Protein AF-A0A397ISZ3-F1 (afdb_monomer_lite)

InterPro domains:
  IPR044886 Folliculin, DENN domain, C-terminal superfamily [G3DSA:1.10.10.1730] (21-110)

pLDDT: mean 73.92, std 20.38, range [35.25, 97.75]

Structure (mmCIF, N/CA/C/O backbone):
data_AF-A0A397ISZ3-F1
#
_entry.id   AF-A0A397ISZ3-F1
#
loop_
_atom_site.group_PDB
_atom_site.id
_atom_site.type_symbol
_atom_site.label_atom_id
_atom_site.label_alt_id
_atom_site.label_comp_id
_atom_site.label_asym_id
_atom_site.label_entity_id
_atom_site.label_seq_id
_atom_site.pdbx_PDB_ins_code
_atom_site.Cartn_x
_atom_site.Cartn_y
_atom_site.Cartn_z
_atom_site.occupancy
_atom_site.B_iso_or_equiv
_atom_site.auth_seq_id
_atom_site.auth_comp_id
_atom_site.auth_asym_id
_atom_site.auth_atom_id
_atom_site.pdbx_PDB_model_num
ATOM 1 N N . MET A 1 1 ? -55.281 -3.971 6.036 1.00 38.59 1 MET A N 1
ATOM 2 C CA . MET A 1 1 ? -54.597 -5.094 5.362 1.00 38.59 1 MET A CA 1
ATOM 3 C C . MET A 1 1 ? -53.329 -4.557 4.728 1.00 38.59 1 MET A C 1
ATOM 5 O O . MET A 1 1 ? -53.348 -3.435 4.245 1.00 38.59 1 MET A O 1
ATOM 9 N N . GLN A 1 2 ? -52.260 -5.335 4.876 1.00 37.44 2 GLN A N 1
ATOM 10 C CA . GLN A 1 2 ? -50.838 -5.090 4.626 1.00 37.44 2 GLN A CA 1
ATOM 11 C C . GLN A 1 2 ? -50.484 -4.135 3.465 1.00 37.44 2 GLN A C 1
ATOM 13 O O . GLN A 1 2 ? -50.902 -4.351 2.331 1.00 37.44 2 GLN A O 1
ATOM 18 N N . PHE A 1 3 ? -49.626 -3.147 3.748 1.00 36.72 3 PHE A N 1
ATOM 19 C CA . PHE A 1 3 ? -48.780 -2.494 2.746 1.00 36.72 3 PHE A CA 1
ATOM 20 C C . PHE A 1 3 ? -47.692 -3.493 2.334 1.00 36.72 3 PHE A C 1
ATOM 22 O O . PHE A 1 3 ? -46.783 -3.769 3.114 1.00 36.72 3 PHE A O 1
ATOM 29 N N . GLY A 1 4 ? -47.816 -4.081 1.146 1.00 36.22 4 GLY A N 1
ATOM 30 C CA . GLY A 1 4 ? -46.755 -4.880 0.542 1.00 36.22 4 GLY A CA 1
ATOM 31 C C . GLY A 1 4 ? -45.803 -3.955 -0.200 1.00 36.22 4 GLY A C 1
ATOM 32 O O . GLY A 1 4 ? -46.075 -3.587 -1.337 1.00 36.22 4 GLY A O 1
ATOM 33 N N . ILE A 1 5 ? -44.717 -3.541 0.452 1.00 47.22 5 ILE A N 1
ATOM 34 C CA . ILE A 1 5 ? -43.547 -3.043 -0.270 1.00 47.22 5 ILE A CA 1
ATOM 35 C C . ILE A 1 5 ? -42.919 -4.299 -0.865 1.00 47.22 5 ILE A C 1
ATOM 37 O O . ILE A 1 5 ? -42.358 -5.110 -0.131 1.00 47.22 5 ILE A O 1
ATOM 41 N N . GLU A 1 6 ? -43.108 -4.511 -2.165 1.00 44.56 6 GLU A N 1
ATOM 42 C CA . GLU A 1 6 ? -42.338 -5.510 -2.894 1.00 44.56 6 GLU A CA 1
ATOM 43 C C . GLU A 1 6 ? -40.865 -5.139 -2.734 1.00 44.56 6 GLU A C 1
ATOM 45 O O . GLU A 1 6 ? -40.421 -4.079 -3.180 1.00 44.56 6 GLU A O 1
ATOM 50 N N . GLU A 1 7 ? -40.124 -5.994 -2.032 1.00 43.06 7 GLU A N 1
ATOM 51 C CA . GLU A 1 7 ? -38.672 -5.987 -2.039 1.00 43.06 7 GLU A CA 1
ATOM 52 C C . GLU A 1 7 ? -38.243 -6.221 -3.486 1.00 43.06 7 GLU A C 1
ATOM 54 O O . GLU A 1 7 ? -38.132 -7.349 -3.966 1.00 43.06 7 GLU A O 1
ATOM 59 N N . SER A 1 8 ? -38.059 -5.129 -4.223 1.00 47.69 8 SER A N 1
ATOM 60 C CA . SER A 1 8 ? -37.359 -5.145 -5.491 1.00 47.69 8 SER A CA 1
ATOM 61 C C . SER A 1 8 ? -35.946 -5.626 -5.191 1.00 47.69 8 SER A C 1
ATOM 63 O O . SER A 1 8 ? -35.087 -4.850 -4.769 1.00 47.69 8 SER A O 1
ATOM 65 N N . ASN A 1 9 ? -35.747 -6.933 -5.356 1.00 40.59 9 ASN A N 1
ATOM 66 C CA . ASN A 1 9 ? -34.454 -7.579 -5.441 1.00 40.59 9 ASN A CA 1
ATOM 67 C C . ASN A 1 9 ? -33.672 -6.847 -6.526 1.00 40.59 9 ASN A C 1
ATOM 69 O O . ASN A 1 9 ? -33.874 -7.071 -7.718 1.00 40.59 9 ASN A O 1
ATOM 73 N N . ILE A 1 10 ? -32.814 -5.919 -6.108 1.00 45.22 10 ILE A N 1
ATOM 74 C CA . ILE A 1 10 ? -31.807 -5.338 -6.981 1.00 45.22 10 ILE A CA 1
ATOM 75 C C . ILE A 1 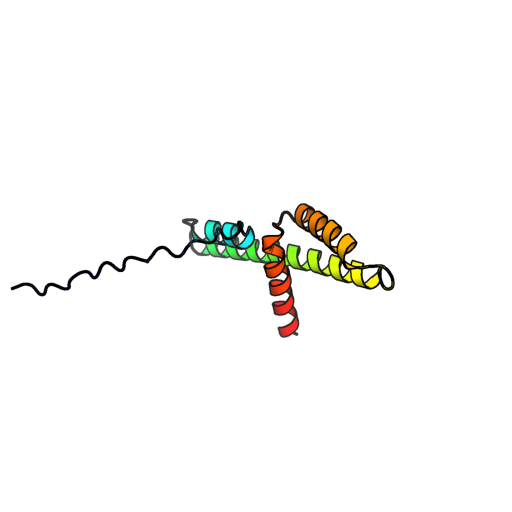10 ? -30.822 -6.476 -7.231 1.00 45.22 10 ILE A C 1
ATOM 77 O O . ILE A 1 10 ? -29.850 -6.659 -6.499 1.00 45.22 10 ILE A O 1
ATOM 81 N N . GLU A 1 11 ? -31.122 -7.290 -8.243 1.00 35.25 11 GLU A N 1
ATOM 82 C CA . GLU A 1 11 ? -30.130 -8.114 -8.908 1.00 35.25 11 GLU A CA 1
ATOM 83 C C . GLU A 1 11 ? -29.035 -7.158 -9.362 1.00 35.25 11 GLU A C 1
ATOM 85 O O . GLU A 1 11 ? -29.173 -6.413 -10.334 1.00 35.25 11 GLU A O 1
ATOM 90 N N . ILE A 1 12 ? -27.941 -7.135 -8.604 1.00 49.62 12 ILE A N 1
ATOM 91 C CA . ILE A 1 12 ? -26.699 -6.529 -9.049 1.00 49.62 12 ILE A CA 1
ATOM 92 C C . ILE A 1 12 ? -26.235 -7.414 -10.202 1.00 49.62 12 ILE A C 1
ATOM 94 O O . ILE A 1 12 ? -25.538 -8.410 -10.004 1.00 49.62 12 ILE A O 1
ATOM 98 N N . VAL A 1 13 ? -26.712 -7.062 -11.400 1.00 42.94 13 VAL A N 1
ATOM 99 C CA . VAL A 1 13 ? -26.269 -7.567 -12.695 1.00 42.94 13 VAL A CA 1
ATOM 100 C C . VAL A 1 13 ? -24.767 -7.729 -12.610 1.00 42.94 13 VAL A C 1
ATOM 102 O O . VAL A 1 13 ? -24.072 -6.781 -12.241 1.00 42.94 13 VAL A O 1
ATOM 105 N N . GLY A 1 14 ? -24.303 -8.947 -12.895 1.00 39.91 14 GLY A N 1
ATOM 106 C CA . GLY A 1 14 ? -22.904 -9.331 -12.874 1.00 39.91 14 GLY A CA 1
ATOM 107 C C . GLY A 1 14 ? -22.067 -8.333 -13.657 1.00 39.91 14 GLY A C 1
ATOM 108 O O . GLY A 1 14 ? -21.853 -8.478 -14.858 1.00 39.91 14 GLY A O 1
ATOM 109 N N . VAL A 1 15 ? -21.568 -7.319 -12.952 1.00 39.34 15 VAL A N 1
ATOM 110 C CA . VAL A 1 15 ? -20.411 -6.554 -13.368 1.00 39.34 15 VAL A CA 1
ATOM 111 C C . VAL A 1 15 ? -19.360 -7.628 -13.515 1.00 39.34 15 VAL A C 1
ATOM 113 O O . VAL A 1 15 ? -18.983 -8.248 -12.517 1.00 39.34 15 VAL A O 1
ATOM 116 N N . ASN A 1 16 ? -18.972 -7.912 -14.761 1.00 39.75 16 ASN A N 1
ATOM 117 C CA . ASN A 1 16 ? -17.733 -8.601 -15.062 1.00 39.75 16 ASN A CA 1
ATOM 118 C C . ASN A 1 16 ? -16.697 -7.936 -14.169 1.00 39.75 16 ASN A C 1
ATOM 120 O O . ASN A 1 16 ? -16.253 -6.822 -14.453 1.00 39.75 16 ASN A O 1
ATOM 124 N N . ARG A 1 17 ? -16.393 -8.572 -13.033 1.00 44.44 17 ARG A N 1
ATOM 125 C CA . ARG A 1 17 ? -15.277 -8.203 -12.192 1.00 44.44 17 ARG A CA 1
ATOM 126 C C . ARG A 1 17 ? -14.107 -8.564 -13.078 1.00 44.44 17 ARG A C 1
ATOM 128 O O . ARG A 1 17 ? -13.603 -9.678 -13.002 1.00 44.44 17 ARG A O 1
ATOM 135 N N . THR A 1 18 ? -13.738 -7.660 -13.987 1.00 43.16 18 THR A N 1
ATOM 136 C CA . THR A 1 18 ? -12.370 -7.554 -14.461 1.00 43.16 18 THR A CA 1
ATOM 137 C C . THR A 1 18 ? -11.574 -7.707 -13.193 1.00 43.16 18 THR A C 1
ATOM 139 O O . THR A 1 18 ? -11.717 -6.885 -12.286 1.00 43.16 18 THR A O 1
ATOM 142 N N . THR A 1 19 ? -10.935 -8.861 -13.058 1.00 43.03 19 THR A N 1
ATOM 143 C CA . THR A 1 19 ? -10.129 -9.225 -11.910 1.00 43.03 19 THR A CA 1
ATOM 144 C C . THR A 1 19 ? -9.109 -8.114 -11.805 1.00 43.03 19 THR A C 1
ATOM 146 O O .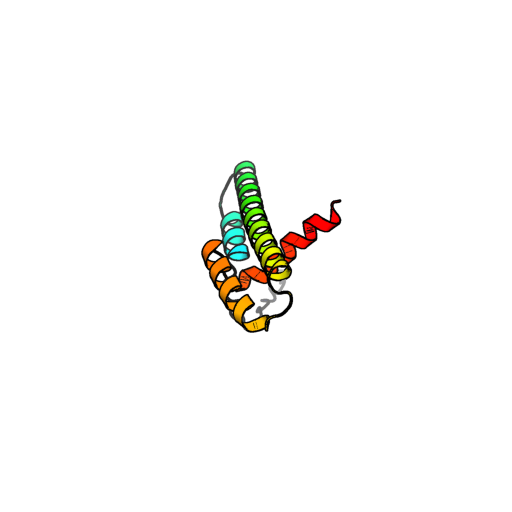 THR A 1 19 ? -8.141 -8.098 -12.562 1.00 43.03 19 THR A O 1
ATOM 149 N N . PHE A 1 20 ? -9.404 -7.105 -10.984 1.00 50.50 20 PHE A N 1
ATOM 150 C CA . PHE A 1 20 ? -8.465 -6.045 -10.698 1.00 50.50 20 PHE A CA 1
ATOM 151 C C . PHE A 1 20 ? -7.273 -6.788 -10.130 1.00 50.50 20 PHE A C 1
ATOM 153 O O . PHE A 1 20 ? -7.408 -7.491 -9.127 1.00 50.50 20 PHE A O 1
ATOM 160 N N . SER A 1 21 ? -6.154 -6.743 -10.849 1.00 56.69 21 SER A N 1
ATOM 161 C CA . SER A 1 21 ? -4.928 -7.352 -10.370 1.00 56.69 21 SER A CA 1
ATOM 162 C C . SER A 1 21 ? -4.696 -6.852 -8.940 1.00 56.69 21 SER A C 1
ATOM 164 O O . SER A 1 21 ? -4.830 -5.644 -8.715 1.00 56.69 21 SER A O 1
ATOM 166 N N . PRO A 1 22 ? -4.433 -7.752 -7.977 1.00 68.69 22 PRO A N 1
ATOM 167 C CA . PRO A 1 22 ? -4.466 -7.422 -6.557 1.00 68.69 22 PRO A CA 1
ATOM 168 C C . PRO A 1 22 ? -3.561 -6.224 -6.274 1.00 68.69 22 PRO A C 1
ATOM 170 O O . PRO A 1 22 ? -2.384 -6.209 -6.652 1.00 68.69 22 PRO A O 1
ATOM 173 N N . ASN A 1 23 ? -4.147 -5.189 -5.681 1.00 80.25 23 ASN A N 1
ATOM 174 C CA . ASN A 1 23 ? -3.475 -3.943 -5.358 1.00 80.25 23 ASN A CA 1
ATOM 175 C C . ASN A 1 23 ? -3.168 -3.979 -3.863 1.00 80.25 23 ASN A C 1
ATOM 177 O O . ASN A 1 23 ? -4.079 -3.883 -3.039 1.00 80.25 23 ASN A O 1
ATOM 181 N N . LEU A 1 24 ? -1.889 -4.130 -3.518 1.00 89.31 24 LEU A N 1
ATOM 182 C CA . LEU A 1 24 ? -1.469 -4.365 -2.141 1.00 89.31 24 LEU A CA 1
ATOM 183 C C . LEU A 1 24 ? -1.881 -3.206 -1.230 1.00 89.31 24 LEU A C 1
ATOM 185 O O . LEU A 1 24 ? -2.203 -3.434 -0.068 1.00 89.31 24 LEU A O 1
ATOM 189 N N . TYR A 1 25 ? -1.894 -1.969 -1.739 1.00 91.88 25 TYR A N 1
ATOM 190 C CA . TYR A 1 25 ? -2.350 -0.811 -0.967 1.00 91.88 25 TYR A CA 1
ATOM 191 C C . TYR A 1 25 ? -3.820 -0.946 -0.564 1.00 91.88 25 TYR A C 1
ATOM 193 O O . TYR A 1 25 ? -4.161 -0.752 0.603 1.00 91.88 25 TYR A O 1
ATOM 201 N N . ILE A 1 26 ? -4.688 -1.257 -1.529 1.00 90.88 26 ILE A N 1
ATOM 202 C CA . ILE A 1 26 ? -6.131 -1.386 -1.306 1.00 90.88 26 ILE A CA 1
ATOM 203 C C . ILE A 1 26 ? -6.435 -2.609 -0.444 1.00 90.88 26 ILE A C 1
ATOM 205 O O . ILE A 1 26 ? -7.264 -2.507 0.459 1.00 90.88 26 ILE A O 1
ATOM 209 N N . ASP A 1 27 ? -5.740 -3.721 -0.672 1.00 91.44 27 ASP A N 1
ATOM 210 C CA . ASP A 1 27 ? -5.919 -4.950 0.099 1.00 91.44 27 ASP A CA 1
ATOM 211 C C . ASP A 1 27 ? -5.546 -4.721 1.570 1.00 91.44 27 ASP A C 1
ATOM 213 O O . ASP A 1 27 ? -6.377 -4.930 2.452 1.00 91.44 27 ASP A O 1
ATOM 217 N N . GLN A 1 28 ? -4.361 -4.161 1.839 1.00 92.75 28 GLN A N 1
ATOM 218 C CA . GLN A 1 28 ? -3.920 -3.833 3.200 1.00 92.75 28 GLN A CA 1
ATOM 219 C C . GLN A 1 28 ? -4.843 -2.822 3.890 1.00 92.75 28 GLN A C 1
ATOM 221 O O . GLN A 1 28 ? -5.153 -2.969 5.072 1.00 92.75 28 GLN A O 1
ATOM 226 N N . LEU A 1 29 ? -5.309 -1.796 3.170 1.00 94.06 29 LEU A N 1
ATOM 227 C CA . LEU A 1 29 ? -6.257 -0.832 3.727 1.00 94.06 29 LEU A CA 1
ATOM 228 C C . LEU A 1 29 ? -7.600 -1.499 4.051 1.00 94.06 29 LEU A C 1
ATOM 230 O O . LEU A 1 29 ? -8.173 -1.240 5.107 1.00 94.06 29 LEU A O 1
ATOM 234 N N . SER A 1 30 ? -8.099 -2.361 3.163 1.00 93.19 30 SER A N 1
ATOM 235 C CA . SER A 1 30 ? -9.339 -3.108 3.380 1.00 93.19 30 SER A CA 1
ATOM 236 C C . SER A 1 30 ? -9.227 -4.032 4.588 1.00 93.19 30 SER A C 1
ATOM 238 O O . SER A 1 30 ? -10.164 -4.098 5.380 1.00 93.19 30 SER A O 1
ATOM 240 N N . GLU A 1 31 ? -8.096 -4.716 4.750 1.00 94.00 31 GLU A N 1
ATOM 241 C CA . GLU A 1 31 ? -7.819 -5.562 5.909 1.00 94.00 31 GLU A CA 1
ATOM 242 C C . GLU A 1 31 ? -7.825 -4.756 7.205 1.00 94.00 31 GLU A C 1
ATOM 244 O O . GLU A 1 31 ? -8.538 -5.138 8.128 1.00 94.00 31 GLU A O 1
ATOM 249 N N . ILE A 1 32 ? -7.135 -3.607 7.254 1.00 94.38 32 ILE A N 1
ATOM 250 C CA . ILE A 1 32 ? -7.131 -2.718 8.431 1.00 94.38 32 ILE A CA 1
ATOM 251 C C . ILE A 1 32 ? -8.552 -2.286 8.801 1.00 94.38 32 ILE A C 1
ATOM 253 O O . ILE A 1 32 ? -8.922 -2.327 9.970 1.00 94.38 32 ILE A O 1
ATOM 257 N N . LEU A 1 33 ? -9.359 -1.892 7.813 1.00 92.38 33 LEU A N 1
ATOM 258 C CA . LEU A 1 33 ? -10.732 -1.429 8.037 1.00 92.38 33 LEU A CA 1
ATOM 259 C C . LEU A 1 33 ? -11.696 -2.547 8.463 1.00 92.38 33 LEU A C 1
ATOM 261 O O . LEU A 1 33 ? -12.764 -2.250 8.991 1.00 92.38 33 LEU A O 1
ATOM 265 N N . LYS A 1 34 ? -11.342 -3.814 8.227 1.00 94.75 34 LYS A N 1
ATOM 266 C CA . LYS A 1 34 ? -12.101 -4.988 8.684 1.00 94.75 34 LYS A CA 1
ATOM 267 C C . LYS A 1 34 ? -11.700 -5.448 10.083 1.00 94.75 34 LYS A C 1
ATOM 269 O O . LYS A 1 34 ? -12.357 -6.337 10.620 1.00 94.75 34 LYS A O 1
ATOM 274 N N . LEU A 1 35 ? -10.625 -4.901 10.654 1.00 92.38 35 LEU A N 1
ATOM 275 C CA . LEU A 1 35 ? -10.218 -5.248 12.008 1.00 92.38 35 LEU A CA 1
ATOM 276 C C . LEU A 1 35 ? -11.273 -4.745 12.995 1.00 92.38 35 LEU A C 1
ATOM 278 O O . LEU A 1 35 ? -11.614 -3.564 13.008 1.00 92.38 35 LEU A O 1
ATOM 282 N N . ASP A 1 36 ? -11.745 -5.643 13.852 1.00 95.44 36 ASP A N 1
ATOM 283 C CA . ASP A 1 36 ? -12.615 -5.297 14.973 1.00 95.44 36 ASP A CA 1
ATOM 284 C C . ASP A 1 36 ? -11.762 -4.717 16.112 1.00 95.44 36 ASP A C 1
ATOM 286 O O . ASP A 1 36 ? -11.356 -5.410 17.047 1.00 95.44 36 ASP A O 1
ATOM 290 N N . LEU A 1 37 ? -11.368 -3.451 15.956 1.00 93.94 37 LEU A N 1
ATOM 291 C CA . LEU A 1 37 ? -10.514 -2.727 16.893 1.00 93.94 37 LEU A CA 1
ATOM 292 C C . LEU A 1 37 ? -11.250 -1.529 17.503 1.00 93.94 37 LEU A C 1
ATOM 294 O O . LEU A 1 37 ? -12.004 -0.847 16.806 1.00 93.94 37 LEU A O 1
ATOM 298 N N . PRO A 1 38 ? -10.943 -1.182 18.768 1.00 97.75 38 PRO A N 1
ATOM 299 C CA . PRO A 1 38 ? -11.269 0.125 19.324 1.00 97.75 38 PRO A CA 1
ATOM 300 C C . PRO A 1 38 ? -10.801 1.255 18.404 1.00 97.75 38 PRO A C 1
ATOM 302 O O . PRO A 1 38 ? -9.743 1.161 17.771 1.00 97.75 38 PRO A O 1
ATOM 305 N N . VAL A 1 39 ? -11.566 2.345 18.362 1.00 94.94 39 VAL A N 1
ATOM 306 C CA . VAL A 1 39 ? -11.353 3.444 17.410 1.00 94.94 39 VAL A CA 1
ATOM 307 C C . VAL A 1 39 ? -9.948 4.046 17.507 1.00 94.94 39 VAL A C 1
ATOM 309 O O . VAL A 1 39 ? -9.344 4.372 16.487 1.00 94.94 39 VAL A O 1
ATOM 312 N N . GLU A 1 40 ? -9.373 4.140 18.706 1.00 96.25 40 GLU A N 1
ATOM 313 C CA . GLU A 1 40 ? -8.013 4.638 18.916 1.00 96.25 40 GLU A CA 1
ATOM 314 C C . GLU A 1 40 ? -6.964 3.718 18.279 1.00 96.25 40 GLU A C 1
ATOM 316 O O . GLU A 1 40 ? -6.019 4.198 17.648 1.00 96.25 40 GLU A O 1
ATOM 321 N N . LEU A 1 41 ? -7.140 2.399 18.402 1.00 96.62 41 LEU A N 1
ATOM 322 C CA . LEU A 1 41 ? -6.236 1.405 17.821 1.00 96.62 41 LEU A CA 1
ATOM 323 C C . LEU A 1 41 ? -6.380 1.344 16.298 1.00 96.62 41 LEU A C 1
ATOM 325 O O . LEU A 1 41 ? -5.369 1.295 15.597 1.00 96.62 41 LEU A O 1
ATOM 329 N N . LEU A 1 42 ? -7.607 1.430 15.778 1.00 96.00 42 LEU A N 1
ATOM 330 C CA . LEU A 1 42 ? -7.853 1.540 14.340 1.00 96.00 42 LEU A CA 1
ATOM 331 C C . LEU A 1 42 ? -7.190 2.801 13.759 1.00 96.00 42 LEU A C 1
ATOM 333 O O . LEU A 1 42 ? -6.497 2.731 12.744 1.00 96.00 42 LEU A O 1
ATOM 337 N N . ASN A 1 43 ? -7.327 3.946 14.432 1.00 96.25 43 ASN A N 1
ATOM 338 C CA . ASN A 1 43 ? -6.680 5.192 14.021 1.00 96.25 43 ASN A CA 1
ATOM 339 C C . ASN A 1 43 ? -5.150 5.076 14.019 1.00 96.25 43 ASN A C 1
ATOM 341 O O . ASN A 1 43 ? -4.508 5.540 13.075 1.00 96.25 43 ASN A O 1
ATOM 345 N N . MET A 1 44 ? -4.559 4.428 15.028 1.00 97.31 44 MET A N 1
ATOM 346 C CA . MET A 1 44 ? -3.118 4.157 15.044 1.00 97.31 44 MET A CA 1
ATOM 347 C C . MET A 1 44 ? -2.686 3.296 13.851 1.00 97.31 44 MET A C 1
ATOM 349 O O . MET A 1 44 ? -1.717 3.647 13.176 1.00 97.31 44 MET A O 1
ATOM 353 N N . GLN A 1 45 ? -3.420 2.224 13.535 1.00 96.88 45 GLN A N 1
ATOM 354 C CA . GLN A 1 45 ? -3.135 1.381 12.365 1.00 96.88 45 GLN A CA 1
ATOM 355 C C . GLN A 1 45 ? -3.201 2.179 11.057 1.00 96.88 45 GLN A C 1
ATOM 357 O O . GLN A 1 45 ? -2.304 2.073 10.220 1.00 96.88 45 GLN A O 1
ATOM 362 N N . LEU A 1 46 ? -4.204 3.047 10.899 1.00 96.06 46 LEU A N 1
ATOM 363 C CA . LEU A 1 46 ? -4.335 3.914 9.724 1.00 96.06 46 LEU A CA 1
ATOM 364 C C . LEU A 1 46 ? -3.183 4.925 9.600 1.00 96.06 46 LEU A C 1
ATOM 366 O O . LEU A 1 46 ? -2.717 5.195 8.489 1.00 96.06 46 LEU A O 1
ATOM 370 N N . VAL A 1 47 ? -2.695 5.477 10.717 1.00 96.38 47 VAL A N 1
ATOM 371 C CA . VAL A 1 47 ? -1.519 6.363 10.729 1.00 96.38 47 VAL A CA 1
ATOM 372 C C . VAL A 1 47 ? -0.264 5.600 10.308 1.00 96.38 47 VAL A C 1
ATOM 374 O O . VAL A 1 47 ? 0.422 6.048 9.388 1.00 96.38 47 VAL A O 1
ATOM 377 N N . ILE A 1 48 ? -0.004 4.432 10.902 1.00 96.06 48 ILE A N 1
ATOM 378 C CA . ILE A 1 48 ? 1.150 3.582 10.566 1.00 96.06 48 ILE A CA 1
ATOM 379 C C . ILE A 1 48 ? 1.118 3.206 9.081 1.00 96.06 48 ILE A C 1
ATOM 381 O O . ILE A 1 48 ? 2.104 3.399 8.366 1.00 96.06 48 ILE A O 1
ATOM 385 N N . PHE A 1 49 ? -0.031 2.742 8.587 1.00 95.81 49 PHE A N 1
ATOM 386 C CA . PHE A 1 49 ? -0.239 2.414 7.178 1.00 95.81 49 PHE A CA 1
ATOM 387 C C . PHE A 1 49 ? 0.092 3.599 6.264 1.00 95.81 49 PHE A C 1
ATOM 389 O O . PHE A 1 49 ? 0.870 3.480 5.310 1.00 95.81 49 PHE A O 1
ATOM 396 N N . LYS A 1 50 ? -0.447 4.781 6.579 1.00 93.88 50 LYS A N 1
ATOM 397 C CA . LYS A 1 50 ? -0.197 6.004 5.812 1.00 93.88 50 LYS A CA 1
ATOM 398 C C . LYS A 1 50 ? 1.285 6.378 5.803 1.00 93.88 50 LYS A C 1
ATOM 400 O O . LYS A 1 50 ? 1.791 6.801 4.760 1.00 93.88 50 LYS A O 1
ATOM 405 N N . GLU A 1 51 ? 1.985 6.253 6.926 1.00 93.88 51 GLU A N 1
ATOM 406 C CA . GLU A 1 51 ? 3.416 6.555 7.027 1.00 93.88 51 GLU A CA 1
ATOM 407 C C . GLU A 1 51 ? 4.271 5.584 6.213 1.00 93.88 51 GLU A C 1
ATOM 409 O O . GLU A 1 51 ? 5.140 6.029 5.455 1.00 93.88 51 GLU A O 1
ATOM 414 N N . GLN A 1 52 ? 3.983 4.283 6.289 1.00 94.12 52 GLN A N 1
ATOM 415 C CA . GLN A 1 52 ? 4.666 3.254 5.505 1.00 94.12 52 GLN A CA 1
ATOM 416 C C . GLN A 1 52 ? 4.537 3.519 4.003 1.00 94.12 52 GLN A C 1
ATOM 418 O O . GLN A 1 52 ? 5.542 3.581 3.289 1.00 94.12 52 GLN A O 1
ATOM 423 N N . TRP A 1 53 ? 3.319 3.755 3.516 1.00 94.19 53 TRP A N 1
ATOM 424 C CA . TRP A 1 53 ? 3.079 4.026 2.097 1.00 94.19 53 TRP A CA 1
ATOM 425 C C . TRP A 1 53 ? 3.619 5.383 1.644 1.00 94.19 53 TRP A C 1
ATOM 427 O O . TRP A 1 53 ? 4.150 5.503 0.539 1.00 94.19 53 TRP A O 1
ATOM 437 N N . SER A 1 54 ? 3.610 6.386 2.523 1.00 92.06 54 SER A N 1
ATOM 438 C CA . SER A 1 54 ? 4.292 7.658 2.264 1.00 92.06 54 SER A CA 1
ATOM 439 C C . SER A 1 54 ? 5.812 7.490 2.167 1.00 92.06 54 SER A C 1
ATOM 441 O O . SER A 1 54 ? 6.457 8.174 1.372 1.00 92.06 54 SER A O 1
ATOM 443 N N . SER A 1 55 ? 6.408 6.605 2.970 1.00 92.75 55 SER A N 1
ATOM 444 C CA . SER A 1 55 ? 7.839 6.290 2.910 1.00 92.75 55 SER A CA 1
ATOM 445 C C . SER A 1 55 ? 8.198 5.580 1.604 1.00 92.75 55 SER A C 1
ATOM 447 O O . SER A 1 55 ? 9.132 6.006 0.922 1.00 92.75 55 SER A O 1
ATOM 449 N N . LYS A 1 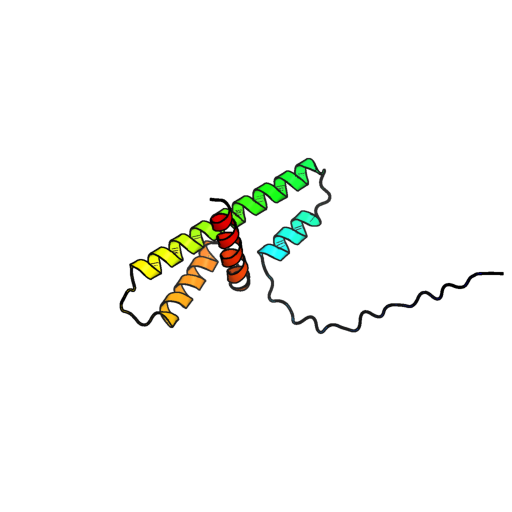56 ? 7.410 4.575 1.200 1.00 92.38 56 LYS A N 1
ATOM 450 C CA . LYS A 1 56 ? 7.561 3.880 -0.091 1.00 92.38 56 LYS A CA 1
ATOM 451 C C . LYS A 1 56 ? 7.479 4.857 -1.267 1.00 92.38 56 LYS A C 1
ATOM 453 O O . LYS A 1 56 ? 8.369 4.865 -2.111 1.00 92.38 56 LYS A O 1
ATOM 458 N N . ALA A 1 57 ? 6.493 5.758 -1.269 1.00 90.56 57 ALA A N 1
ATOM 459 C CA . ALA A 1 57 ? 6.348 6.779 -2.310 1.00 90.56 57 ALA A CA 1
ATOM 460 C C . ALA A 1 57 ? 7.565 7.721 -2.396 1.00 90.56 57 ALA A C 1
ATOM 462 O O . ALA A 1 57 ? 8.036 8.029 -3.490 1.00 90.56 57 ALA A O 1
ATOM 463 N N . LYS A 1 58 ? 8.129 8.148 -1.253 1.00 89.62 58 LYS A N 1
ATOM 464 C CA . LYS A 1 58 ? 9.357 8.968 -1.229 1.00 89.62 58 LYS A CA 1
ATOM 465 C C . LYS A 1 58 ? 10.552 8.233 -1.837 1.00 89.62 58 LYS A C 1
ATOM 467 O O . LYS A 1 58 ? 11.327 8.848 -2.562 1.00 89.62 58 LYS A O 1
ATOM 472 N N . GLN A 1 59 ? 10.732 6.957 -1.501 1.00 89.19 59 GLN A N 1
ATOM 473 C CA . GLN A 1 59 ? 11.840 6.146 -2.014 1.00 89.19 59 GLN A CA 1
ATOM 474 C C . GLN A 1 59 ? 11.703 5.918 -3.520 1.00 89.19 59 GLN A C 1
ATOM 476 O O . GLN A 1 59 ? 12.663 6.147 -4.252 1.00 89.19 59 GLN A O 1
ATOM 481 N N . TYR A 1 60 ? 10.493 5.580 -3.977 1.00 87.50 60 TYR A N 1
ATOM 482 C CA . TYR A 1 60 ? 10.168 5.456 -5.396 1.00 87.50 60 TYR A CA 1
ATOM 483 C C . TYR A 1 60 ? 10.491 6.736 -6.172 1.00 87.50 60 TYR A C 1
ATOM 485 O O . TYR A 1 60 ? 11.185 6.698 -7.183 1.00 87.50 60 TYR A O 1
ATOM 493 N N . PHE A 1 61 ? 10.087 7.894 -5.650 1.00 83.81 61 PHE A N 1
ATOM 494 C CA . PHE A 1 61 ? 10.366 9.162 -6.316 1.00 83.81 61 PHE A CA 1
ATOM 495 C C . PHE A 1 61 ? 11.857 9.526 -6.344 1.00 83.81 61 PHE A C 1
ATOM 497 O O . PHE A 1 61 ? 12.364 9.927 -7.386 1.00 83.81 61 PHE A O 1
ATOM 504 N N . ARG A 1 62 ? 12.585 9.351 -5.231 1.00 85.69 62 ARG A N 1
ATOM 505 C CA . ARG A 1 62 ? 14.044 9.586 -5.199 1.00 85.69 62 ARG A CA 1
ATOM 506 C C . ARG 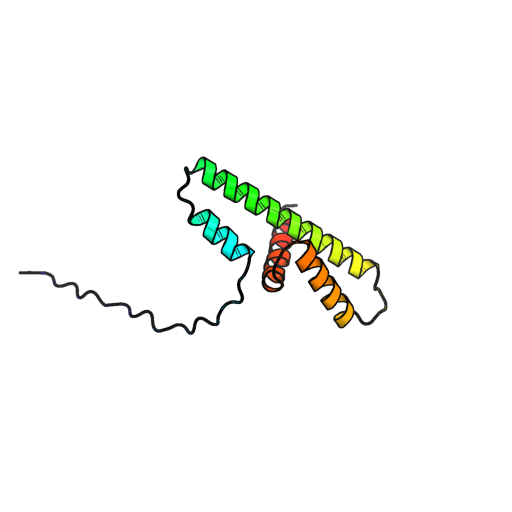A 1 62 ? 14.765 8.770 -6.262 1.00 85.69 62 ARG A C 1
ATOM 508 O O . ARG A 1 62 ? 15.697 9.259 -6.888 1.00 85.69 62 ARG A O 1
ATOM 515 N N . PHE A 1 63 ? 14.330 7.534 -6.458 1.00 84.88 63 PHE A N 1
ATOM 516 C CA . PHE A 1 63 ? 14.871 6.680 -7.495 1.00 84.88 63 PHE A CA 1
ATOM 517 C C . PHE A 1 63 ? 14.577 7.212 -8.903 1.00 84.88 63 PHE A C 1
ATOM 519 O O . PHE A 1 63 ? 15.508 7.291 -9.700 1.00 84.88 63 PHE A O 1
ATOM 526 N N . LEU A 1 64 ? 13.341 7.638 -9.195 1.00 79.75 64 LEU A N 1
ATOM 527 C CA . LEU A 1 64 ? 13.006 8.233 -10.494 1.00 79.75 64 LEU A CA 1
ATOM 528 C C . LEU A 1 64 ? 13.856 9.475 -10.783 1.00 79.75 64 LEU A C 1
ATOM 530 O O . LEU A 1 64 ? 14.482 9.551 -11.836 1.00 79.75 64 LEU A O 1
ATOM 534 N N . SER A 1 65 ? 13.979 10.392 -9.819 1.00 79.75 65 SER A N 1
ATOM 535 C CA . SER A 1 65 ? 14.835 11.577 -9.967 1.00 79.75 65 SER A CA 1
ATOM 536 C C . SER A 1 65 ? 16.309 11.216 -10.182 1.00 79.75 65 SER A C 1
ATOM 538 O O . SER A 1 65 ? 17.004 11.867 -10.957 1.00 79.75 65 SER A O 1
ATOM 540 N N . ASN A 1 66 ? 16.808 10.162 -9.527 1.00 78.94 66 ASN A N 1
ATOM 541 C CA . ASN A 1 66 ? 18.175 9.686 -9.744 1.00 78.94 66 ASN A CA 1
ATOM 542 C C . ASN A 1 66 ? 18.366 9.094 -11.147 1.00 78.94 66 ASN A C 1
ATOM 544 O O . ASN A 1 66 ? 19.449 9.216 -11.709 1.00 78.94 66 ASN A O 1
ATOM 548 N N . ILE A 1 67 ? 17.349 8.449 -11.721 1.00 74.69 67 ILE A N 1
ATOM 549 C CA . ILE A 1 67 ? 17.403 7.954 -13.102 1.00 74.69 67 ILE A CA 1
ATOM 550 C C . ILE A 1 67 ? 17.429 9.125 -14.084 1.00 74.69 67 ILE A C 1
ATOM 552 O O . ILE A 1 67 ? 18.293 9.148 -14.958 1.00 74.69 67 ILE A O 1
ATOM 556 N N . GLU A 1 68 ? 16.541 10.106 -13.915 1.00 68.38 68 GLU A N 1
ATOM 557 C CA . GLU A 1 68 ? 16.469 11.299 -14.771 1.00 68.38 68 GLU A CA 1
ATOM 558 C C . GLU A 1 68 ? 17.803 12.061 -14.802 1.00 68.38 68 GLU A C 1
ATOM 560 O O . GLU A 1 68 ? 18.287 12.417 -15.874 1.00 68.38 68 GLU A O 1
ATOM 565 N N . ASN A 1 69 ? 18.449 12.235 -13.644 1.00 66.81 69 ASN A N 1
ATOM 566 C CA . ASN A 1 69 ? 19.733 12.934 -13.542 1.00 66.81 69 ASN A CA 1
ATOM 567 C C . ASN A 1 69 ? 20.911 12.172 -14.177 1.00 66.81 69 ASN A C 1
ATOM 569 O O . ASN A 1 69 ? 21.887 12.796 -14.588 1.00 66.81 69 ASN A O 1
ATOM 573 N N . ASN A 1 70 ? 20.843 10.840 -14.246 1.00 64.75 70 ASN A N 1
ATOM 574 C CA . ASN A 1 70 ? 21.949 9.997 -14.713 1.00 64.75 70 ASN A CA 1
ATOM 575 C C . ASN A 1 70 ? 21.851 9.607 -16.199 1.00 64.75 70 ASN A C 1
ATOM 577 O O . ASN A 1 70 ? 22.852 9.189 -16.776 1.00 64.75 70 ASN A O 1
ATOM 581 N N . ASN A 1 71 ? 20.675 9.727 -16.826 1.00 61.62 71 ASN A N 1
ATOM 582 C CA . ASN A 1 71 ? 20.390 9.144 -18.145 1.00 61.62 71 ASN A CA 1
ATOM 583 C C . ASN A 1 71 ? 20.080 10.175 -19.246 1.00 61.62 71 ASN A C 1
ATOM 585 O O . ASN A 1 71 ? 19.333 9.867 -20.174 1.00 61.62 71 ASN A O 1
ATOM 589 N N . SER A 1 72 ? 20.676 11.369 -19.219 1.00 53.09 72 SER A N 1
ATOM 590 C CA . SER A 1 72 ? 20.451 12.448 -20.204 1.00 53.09 72 SER A CA 1
ATOM 591 C C . SER A 1 72 ? 20.849 12.141 -21.671 1.00 53.09 72 SER A C 1
ATOM 593 O O . SER A 1 72 ? 20.964 13.063 -22.476 1.00 53.09 72 SER A O 1
ATOM 595 N N . GLY A 1 73 ? 21.024 10.871 -22.068 1.00 50.94 73 GLY A N 1
ATOM 596 C CA . GLY A 1 73 ? 21.403 10.494 -23.437 1.00 50.94 73 GLY A CA 1
ATOM 597 C C . GLY A 1 73 ? 21.278 9.016 -23.847 1.00 50.94 73 GLY A C 1
ATOM 598 O O . GLY A 1 73 ? 21.865 8.636 -24.859 1.00 50.94 73 GLY A O 1
ATOM 599 N N . HIS A 1 74 ? 20.551 8.155 -23.124 1.00 49.84 74 HIS A N 1
ATOM 600 C CA . HIS A 1 74 ? 20.387 6.738 -23.507 1.00 49.84 74 HIS A CA 1
ATOM 601 C C . HIS A 1 74 ? 18.925 6.320 -23.607 1.00 49.84 74 HIS A C 1
ATOM 603 O O . HIS A 1 74 ? 18.114 6.806 -22.835 1.00 49.84 74 HIS A O 1
ATOM 609 N N . THR A 1 75 ? 18.595 5.429 -24.553 1.00 49.59 75 THR A N 1
ATOM 610 C CA . THR A 1 75 ? 17.235 4.922 -24.825 1.00 49.59 75 THR A CA 1
ATOM 611 C C . THR A 1 75 ? 16.555 4.460 -23.534 1.00 49.59 75 THR A C 1
ATOM 613 O O . THR A 1 75 ? 16.911 3.428 -22.964 1.00 49.59 75 THR A O 1
ATOM 616 N N . ILE A 1 76 ? 15.614 5.280 -23.067 1.00 53.97 76 ILE A N 1
ATOM 617 C CA . ILE A 1 76 ? 15.161 5.361 -21.672 1.00 53.97 76 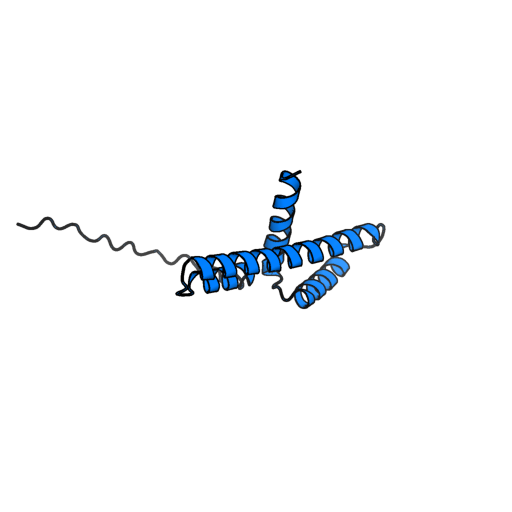ILE A CA 1
ATOM 618 C C . ILE A 1 76 ? 14.210 4.210 -21.314 1.00 53.97 76 ILE A C 1
ATOM 620 O O . ILE A 1 76 ? 14.218 3.723 -20.185 1.00 53.97 76 ILE A O 1
ATOM 624 N N . ASP A 1 77 ? 13.429 3.711 -22.265 1.00 55.09 77 ASP A N 1
ATOM 625 C CA . ASP A 1 77 ? 12.174 3.032 -21.922 1.00 55.09 77 ASP A CA 1
ATOM 626 C C . ASP A 1 77 ? 12.332 1.592 -21.401 1.00 55.09 77 ASP A C 1
ATOM 628 O O . ASP A 1 77 ? 11.656 1.198 -20.452 1.00 55.09 77 ASP A O 1
ATOM 632 N N . SER A 1 78 ? 13.262 0.803 -21.952 1.00 51.91 78 SER A N 1
ATOM 633 C CA . SER A 1 78 ? 13.472 -0.591 -21.515 1.00 51.91 78 SER A CA 1
ATOM 634 C C . SER A 1 78 ? 14.224 -0.677 -20.181 1.00 51.91 78 SER A C 1
ATOM 636 O O . SER A 1 78 ? 13.804 -1.398 -19.278 1.00 51.91 78 SER A O 1
ATOM 638 N N . PHE A 1 79 ? 15.299 0.098 -20.026 1.00 55.38 79 PHE A N 1
ATOM 639 C CA . PHE A 1 79 ? 16.151 0.064 -18.831 1.00 55.38 79 PHE A CA 1
ATOM 640 C C . PHE A 1 79 ? 15.460 0.658 -17.599 1.00 55.38 79 PHE A C 1
ATOM 642 O O . PHE A 1 79 ? 15.737 0.261 -16.467 1.00 55.38 79 PHE A O 1
ATOM 649 N N . THR A 1 80 ? 14.542 1.602 -17.812 1.00 66.81 80 THR A N 1
ATOM 650 C CA . THR A 1 80 ? 13.758 2.210 -16.733 1.00 66.81 80 THR A CA 1
ATOM 651 C C . THR A 1 80 ? 12.697 1.233 -16.222 1.00 66.81 80 THR A C 1
ATOM 653 O O . THR A 1 80 ? 12.518 1.132 -15.013 1.00 66.81 80 THR A O 1
ATOM 656 N N . SER A 1 81 ? 12.091 0.422 -17.100 1.00 71.50 81 SER A N 1
ATOM 657 C CA . SER A 1 81 ? 11.101 -0.590 -16.706 1.00 71.50 81 SER A CA 1
ATOM 658 C C . SER A 1 81 ? 11.690 -1.695 -15.820 1.00 71.50 81 SER A C 1
ATOM 660 O O . SER A 1 81 ? 11.125 -1.994 -14.770 1.00 71.50 81 SER A O 1
ATOM 662 N N . ASP A 1 82 ? 12.845 -2.269 -16.173 1.00 77.88 82 ASP A N 1
ATOM 663 C CA . ASP A 1 82 ? 13.442 -3.354 -15.375 1.00 77.88 82 ASP A CA 1
ATOM 664 C C . ASP A 1 82 ? 13.873 -2.881 -13.983 1.00 77.88 82 ASP A C 1
ATOM 666 O O . ASP A 1 82 ? 13.632 -3.564 -12.982 1.00 77.88 82 ASP A O 1
ATOM 670 N N . LYS A 1 83 ? 14.433 -1.671 -13.890 1.00 78.38 83 LYS A N 1
ATOM 671 C CA . LYS A 1 83 ? 14.806 -1.091 -12.598 1.00 78.38 83 LYS A CA 1
ATOM 672 C C . LYS A 1 83 ? 13.586 -0.680 -11.769 1.00 78.38 83 LYS A C 1
ATOM 674 O O . LYS A 1 83 ? 13.619 -0.807 -10.547 1.00 78.38 83 LYS A O 1
ATOM 679 N N . GLU A 1 84 ? 12.507 -0.201 -12.392 1.00 78.31 84 GLU A N 1
ATOM 680 C CA . GLU A 1 84 ? 11.244 0.066 -11.687 1.00 78.31 84 GLU A CA 1
ATOM 681 C C . GLU A 1 84 ? 10.661 -1.216 -11.079 1.00 78.31 84 GLU A C 1
ATOM 683 O O . GLU A 1 84 ? 10.191 -1.191 -9.940 1.00 78.31 84 GLU A O 1
ATOM 688 N N . LYS A 1 85 ? 10.751 -2.350 -11.785 1.00 81.06 85 LYS A N 1
ATOM 689 C CA . LYS A 1 85 ? 10.333 -3.661 -11.263 1.00 81.06 85 LYS A CA 1
ATOM 690 C C . LYS A 1 85 ? 11.208 -4.135 -10.108 1.00 81.06 85 LYS A C 1
ATOM 692 O O . LYS A 1 85 ? 10.699 -4.658 -9.117 1.00 81.06 85 LYS A O 1
ATOM 697 N N . GLU A 1 86 ? 12.522 -3.955 -10.205 1.00 82.31 86 GLU A N 1
ATOM 698 C CA . GLU A 1 86 ? 13.456 -4.279 -9.119 1.00 82.31 86 GLU A CA 1
ATOM 699 C C . GLU A 1 86 ? 13.191 -3.427 -7.868 1.00 82.31 86 GLU A C 1
ATOM 701 O O . GLU A 1 86 ? 13.178 -3.929 -6.738 1.00 82.31 86 GLU A O 1
ATOM 706 N N . LEU A 1 87 ? 12.885 -2.145 -8.061 1.00 83.31 87 LEU A N 1
ATOM 707 C CA . LEU A 1 87 ? 12.498 -1.263 -6.972 1.00 83.31 87 LEU A CA 1
ATOM 708 C C . LEU A 1 87 ? 11.146 -1.643 -6.370 1.00 83.31 87 LEU A C 1
ATOM 710 O O . LEU A 1 87 ? 11.012 -1.625 -5.149 1.00 83.31 87 LEU A O 1
ATOM 714 N N . ALA A 1 88 ? 10.161 -2.015 -7.189 1.00 83.19 88 ALA A N 1
ATOM 715 C CA . ALA A 1 88 ? 8.874 -2.499 -6.700 1.00 83.19 88 ALA A CA 1
ATOM 716 C C . ALA A 1 88 ? 9.056 -3.722 -5.783 1.00 83.19 88 ALA A C 1
ATOM 718 O O . ALA A 1 88 ? 8.503 -3.764 -4.683 1.00 83.19 88 ALA A O 1
ATOM 719 N N . LYS A 1 89 ? 9.938 -4.657 -6.163 1.00 84.88 89 LYS A N 1
ATOM 720 C CA . LYS A 1 89 ? 10.330 -5.786 -5.301 1.00 84.88 89 LYS A CA 1
ATOM 721 C C . LYS A 1 89 ? 10.990 -5.318 -4.003 1.00 84.88 89 LYS A C 1
ATOM 723 O O . LYS A 1 89 ? 10.601 -5.768 -2.931 1.00 84.88 89 LYS A O 1
ATOM 728 N N . THR A 1 90 ? 11.940 -4.384 -4.079 1.00 85.50 90 THR A N 1
ATOM 729 C CA . THR A 1 90 ? 12.654 -3.848 -2.901 1.00 85.50 90 THR A CA 1
ATOM 730 C C . THR A 1 90 ? 11.717 -3.130 -1.926 1.00 85.50 90 THR A C 1
ATOM 732 O O . THR A 1 90 ? 11.848 -3.262 -0.711 1.00 85.50 90 THR A O 1
ATOM 735 N N . LEU A 1 91 ? 10.738 -2.387 -2.445 1.00 86.50 91 LEU A N 1
ATOM 736 C CA . LEU A 1 91 ? 9.724 -1.690 -1.650 1.00 86.50 91 LEU A CA 1
ATOM 737 C C . LEU A 1 91 ? 8.592 -2.612 -1.176 1.00 86.50 91 LEU A C 1
ATOM 739 O O . LEU A 1 91 ? 7.713 -2.151 -0.441 1.00 86.50 91 LEU A O 1
ATOM 743 N N . ASN A 1 92 ? 8.626 -3.888 -1.575 1.00 87.00 92 ASN A N 1
ATOM 744 C CA . ASN A 1 92 ? 7.589 -4.881 -1.338 1.00 87.00 92 ASN A CA 1
ATOM 745 C C . ASN A 1 92 ? 6.197 -4.351 -1.731 1.00 87.00 92 ASN A C 1
ATOM 747 O O . ASN A 1 92 ? 5.297 -4.234 -0.896 1.00 87.00 92 ASN A O 1
ATOM 751 N N . ILE A 1 93 ? 6.067 -3.938 -2.993 1.00 86.25 93 ILE A N 1
ATOM 752 C CA . ILE A 1 93 ? 4.826 -3.453 -3.613 1.00 86.25 93 ILE A CA 1
ATOM 753 C C . ILE A 1 93 ? 4.568 -4.198 -4.924 1.00 86.25 93 ILE A C 1
ATOM 755 O O . ILE A 1 93 ? 5.497 -4.703 -5.558 1.00 86.25 93 ILE A O 1
ATOM 759 N N . ASN A 1 94 ? 3.312 -4.231 -5.356 1.00 86.06 94 ASN A N 1
ATOM 760 C CA . ASN A 1 94 ? 2.938 -4.725 -6.672 1.00 86.06 94 ASN A CA 1
ATOM 761 C C . ASN A 1 94 ? 3.208 -3.642 -7.736 1.00 86.06 94 ASN A C 1
ATOM 763 O O . ASN A 1 94 ? 3.091 -2.446 -7.471 1.00 86.06 94 ASN A O 1
ATOM 767 N N . GLU A 1 95 ? 3.498 -4.047 -8.971 1.00 81.31 95 GLU A N 1
ATOM 768 C CA . GLU A 1 95 ? 3.511 -3.143 -10.130 1.00 81.31 95 GLU A CA 1
ATOM 769 C C . GLU A 1 95 ? 2.171 -2.391 -10.266 1.00 81.31 95 GLU A C 1
ATOM 771 O O . GLU A 1 95 ? 2.139 -1.211 -10.618 1.00 81.31 95 GLU A O 1
ATOM 776 N N . ASN A 1 96 ? 1.059 -3.026 -9.875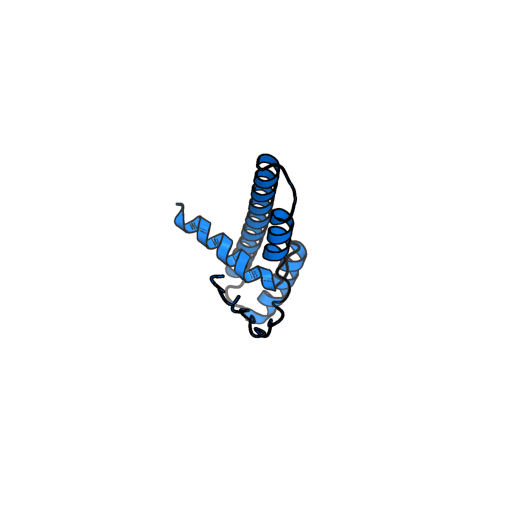 1.00 85.44 96 ASN A N 1
ATOM 777 C CA . ASN A 1 96 ? -0.267 -2.396 -9.851 1.00 85.44 96 ASN A CA 1
ATOM 778 C C . ASN A 1 96 ? -0.410 -1.281 -8.799 1.00 85.44 96 ASN A C 1
ATOM 780 O O . ASN A 1 96 ? -1.370 -0.512 -8.853 1.00 85.44 96 ASN A O 1
ATOM 784 N N . ASP A 1 97 ? 0.526 -1.166 -7.853 1.00 88.19 97 ASP A N 1
ATOM 785 C CA . ASP A 1 97 ? 0.557 -0.093 -6.854 1.00 88.19 97 ASP A CA 1
ATOM 786 C C . ASP A 1 97 ? 1.338 1.141 -7.333 1.00 88.19 97 ASP A C 1
ATOM 788 O O . ASP A 1 97 ? 1.262 2.203 -6.707 1.00 88.19 97 ASP A O 1
ATOM 792 N N . LEU A 1 98 ? 2.066 1.053 -8.454 1.00 86.12 98 LEU A N 1
ATOM 793 C CA . LEU A 1 98 ? 2.853 2.172 -8.987 1.00 86.12 98 LEU A CA 1
ATOM 794 C C . LEU A 1 98 ? 2.016 3.446 -9.220 1.00 86.12 98 LEU A C 1
ATOM 796 O O . LEU A 1 98 ? 2.471 4.527 -8.828 1.00 86.12 98 LEU A O 1
ATOM 800 N N . PRO A 1 99 ? 0.785 3.384 -9.778 1.00 85.75 99 PRO A N 1
ATOM 801 C CA . PRO A 1 99 ? -0.064 4.570 -9.904 1.00 85.75 99 PRO A CA 1
ATOM 802 C C . PRO A 1 99 ? -0.403 5.219 -8.554 1.00 85.75 99 PRO A C 1
ATOM 804 O O . PRO A 1 99 ? -0.463 6.446 -8.458 1.00 85.75 99 PRO A O 1
ATOM 807 N N . ILE A 1 100 ? -0.572 4.420 -7.495 1.00 88.62 100 ILE A N 1
ATOM 808 C CA . ILE A 1 100 ? -0.858 4.922 -6.144 1.00 88.62 100 ILE A CA 1
ATOM 809 C C . ILE A 1 100 ? 0.354 5.666 -5.592 1.00 88.62 100 ILE A C 1
ATOM 811 O O . ILE A 1 100 ? 0.201 6.759 -5.045 1.00 88.62 100 ILE A O 1
ATOM 815 N N . LEU A 1 101 ? 1.566 5.139 -5.784 1.00 88.19 101 LEU A N 1
ATOM 816 C CA . LEU A 1 101 ? 2.782 5.843 -5.373 1.00 88.19 101 LEU A CA 1
ATOM 817 C C . LEU A 1 101 ? 2.923 7.204 -6.065 1.00 88.19 101 LEU A C 1
ATOM 819 O O . LEU A 1 101 ? 3.220 8.198 -5.398 1.00 88.19 101 LEU A O 1
ATOM 823 N N . LYS A 1 102 ? 2.634 7.272 -7.372 1.00 83.56 102 LYS A N 1
ATOM 824 C CA . LYS A 1 102 ? 2.619 8.529 -8.143 1.00 83.56 102 LYS A CA 1
ATOM 825 C C . LYS A 1 102 ? 1.556 9.505 -7.624 1.00 83.56 102 LYS A C 1
ATOM 827 O O . LYS A 1 102 ? 1.805 10.706 -7.531 1.00 83.56 102 LYS A O 1
ATOM 832 N N . PHE A 1 103 ? 0.381 9.012 -7.232 1.00 85.50 103 PHE A N 1
ATOM 833 C CA . PHE A 1 103 ? -0.669 9.846 -6.640 1.00 85.50 103 PHE A CA 1
ATOM 834 C C . PHE A 1 103 ? -0.274 10.410 -5.265 1.00 85.50 103 PHE A C 1
ATOM 836 O O . PHE A 1 103 ? -0.437 11.606 -5.011 1.00 85.50 103 PHE A O 1
ATOM 843 N N . LEU A 1 104 ? 0.283 9.573 -4.382 1.00 84.81 104 LEU A N 1
ATOM 844 C CA . LEU A 1 104 ? 0.696 9.968 -3.029 1.00 84.81 104 LEU A CA 1
ATOM 845 C C . LEU A 1 104 ? 1.773 11.063 -3.033 1.00 84.81 104 LEU A C 1
ATOM 847 O O . LEU A 1 104 ? 1.868 11.835 -2.078 1.00 84.81 104 LEU A O 1
ATOM 851 N N . GLN A 1 105 ? 2.543 11.168 -4.114 1.00 74.81 105 GLN A N 1
ATOM 852 C CA . GLN A 1 105 ? 3.493 12.251 -4.329 1.00 74.81 105 GLN A CA 1
ATOM 853 C C . GLN A 1 105 ? 2.806 13.612 -4.532 1.00 74.81 105 GLN A C 1
ATOM 855 O O . GLN A 1 105 ? 3.168 14.573 -3.850 1.00 74.81 105 GLN A O 1
ATOM 860 N N . LYS A 1 106 ? 1.822 13.712 -5.443 1.00 63.84 106 LYS A N 1
ATOM 861 C CA . LYS A 1 106 ? 1.180 14.995 -5.808 1.00 63.84 106 LYS A CA 1
ATOM 862 C C . LYS A 1 106 ? 0.606 15.721 -4.594 1.00 63.84 106 LYS A C 1
ATOM 864 O O . LYS A 1 106 ? 0.792 16.922 -4.445 1.00 63.84 106 LYS A O 1
ATOM 869 N N . LYS A 1 107 ? 0.038 14.967 -3.649 1.00 57.16 107 LYS A N 1
ATOM 870 C CA . LYS A 1 107 ? -0.559 15.504 -2.416 1.00 57.16 107 LYS A CA 1
ATOM 871 C C . LYS A 1 107 ? 0.411 16.272 -1.502 1.00 57.16 107 LYS A C 1
ATOM 873 O O . LYS A 1 107 ? -0.048 16.920 -0.562 1.00 57.16 107 LYS A O 1
ATOM 878 N N . LYS A 1 108 ? 1.730 16.165 -1.714 1.00 51.09 108 LYS A N 1
ATOM 879 C CA . LYS A 1 108 ? 2.742 16.946 -0.987 1.00 51.09 108 LYS A CA 1
ATOM 880 C C . LYS A 1 108 ? 3.102 18.273 -1.647 1.00 51.09 108 LYS A C 1
ATOM 882 O O . LYS A 1 108 ? 3.573 19.146 -0.930 1.00 51.09 108 LYS A O 1
ATOM 887 N N . ILE A 1 109 ? 2.922 18.408 -2.959 1.00 49.38 109 ILE A N 1
ATOM 888 C CA . ILE A 1 109 ? 3.300 19.622 -3.694 1.00 49.38 109 ILE A CA 1
ATOM 889 C C . ILE A 1 109 ? 2.294 20.742 -3.399 1.00 49.38 109 ILE A C 1
ATOM 891 O O . ILE A 1 109 ? 2.704 21.866 -3.155 1.00 49.38 109 ILE A O 1
ATOM 895 N N . ASP A 1 110 ? 1.010 20.406 -3.259 1.00 48.97 110 ASP A N 1
ATOM 896 C CA . ASP A 1 110 ? -0.070 21.375 -3.002 1.00 48.97 110 ASP A CA 1
ATOM 897 C C . ASP A 1 110 ? -0.182 21.843 -1.530 1.00 48.97 110 ASP A C 1
ATOM 899 O O . ASP A 1 110 ? -1.188 22.427 -1.134 1.00 48.97 110 ASP A O 1
ATOM 903 N N . ARG A 1 111 ? 0.796 21.516 -0.672 1.00 49.31 111 ARG A N 1
ATOM 904 C CA . ARG A 1 111 ? 0.807 21.885 0.762 1.00 49.31 111 ARG A CA 1
ATOM 905 C C . ARG A 1 111 ? 1.935 22.844 1.152 1.00 49.31 111 ARG A C 1
ATOM 907 O O . ARG A 1 111 ? 2.070 23.127 2.342 1.00 49.31 111 ARG A O 1
ATOM 914 N N . ASN A 1 112 ? 2.724 23.295 0.180 1.00 41.16 112 ASN A N 1
ATOM 915 C CA . ASN A 1 112 ? 3.706 24.369 0.329 1.00 41.16 112 ASN A CA 1
ATOM 916 C C . ASN A 1 112 ? 3.167 25.645 -0.315 1.00 41.16 112 ASN A C 1
ATOM 918 O O . ASN A 1 112 ? 3.565 26.725 0.165 1.00 41.16 112 ASN A O 1
#

Organism: NCBI:txid1348612

Secondary structure (DSSP, 8-state):
-----------------------HHHHHHHHHHHS---HHHHHHHHHHHHHHHHHHHHHHHHHHHHHHHH-TTS-HHHHHHHHHHHHHHHTT--GGGHHHHHHHHHHHHTT-

Foldseek 3Di:
DDDDPPPPPPPPPDPPCPVLPDFVLVVLLVVLVPDPDDPVVSVVSVVVSLVLLLVLLVVLVVVVVVLVVPPPDDDRDPVVVVVSVVSCVVSVGDPSCVVVSVVSVVVVVVPD

Radius of gyration: 21.09 Å; chains: 1; bounding box: 76×34×44 Å

Sequence (112 aa):
MQFGIEESNIEIVGVNRTTFSPNLYIDQLSEILKLDLPVELLNMQLVIFKEQWSSKAKQYFRFLSNIENNNSGHTIDSFTSDKEKELAKTLNINENDLPILKFLQKKKIDRN